Protein AF-A0AAV8YUN9-F1 (afdb_monomer_lite)

Foldseek 3Di:
DVVVLVVLVVVLLCCCVVPPVPDPDPPVQQVVLLVVLLVVLVLLLLVLLQDAQADLVNLLVSLVVLVSSVVSSCSRHVPNVVNPLSSLQSVVSSVLSNDDLVVNVVPDDPPDSHAPLSSLSNVVNVDDPVDDFLCVLQVHDPVRVSVVCVVDVDSVVSVCSRVSVDHDD

InterPro domains:
  IPR019465 Conserved oligomeric Golgi complex subunit 5 [PTHR13228] (7-164)

Structure (mmCIF, N/CA/C/O backbone):
data_AF-A0AAV8YUN9-F1
#
_entry.id   AF-A0AAV8YUN9-F1
#
loop_
_atom_site.group_PDB
_atom_site.id
_atom_site.type_symbol
_atom_site.label_atom_id
_atom_site.label_alt_id
_atom_site.label_comp_id
_atom_site.label_asym_id
_atom_site.label_entity_id
_atom_site.label_seq_id
_atom_site.pdbx_PDB_ins_code
_atom_site.Cartn_x
_atom_site.Cartn_y
_atom_site.Cartn_z
_atom_site.occupancy
_atom_site.B_iso_or_equiv
_atom_site.auth_seq_id
_atom_site.auth_comp_id
_atom_site.auth_asym_id
_atom_site.auth_atom_id
_atom_site.pdbx_PDB_model_num
ATOM 1 N N . MET A 1 1 ? 18.124 9.784 14.021 1.00 49.28 1 MET A N 1
ATOM 2 C CA . MET A 1 1 ? 17.059 8.786 13.769 1.00 49.28 1 MET A CA 1
ATOM 3 C C . MET A 1 1 ? 16.175 8.613 15.006 1.00 49.28 1 MET A C 1
ATOM 5 O O . MET A 1 1 ? 14.977 8.783 14.862 1.00 49.28 1 MET A O 1
ATOM 9 N N . LEU A 1 2 ? 16.739 8.422 16.209 1.00 47.03 2 LEU A N 1
ATOM 10 C CA . LEU A 1 2 ? 15.990 8.396 17.486 1.00 47.03 2 LEU A CA 1
ATOM 11 C C . LEU A 1 2 ? 15.145 9.663 17.754 1.00 47.03 2 LEU A C 1
ATOM 13 O O . LEU A 1 2 ? 13.965 9.561 18.053 1.00 47.03 2 LEU A O 1
ATOM 17 N N . THR A 1 3 ? 15.698 10.853 17.516 1.00 50.59 3 THR A N 1
ATOM 18 C CA . THR A 1 3 ? 15.009 12.141 17.745 1.00 50.59 3 THR A CA 1
ATOM 19 C C . THR A 1 3 ? 13.834 12.430 16.801 1.00 50.59 3 THR A C 1
ATOM 21 O O . THR A 1 3 ? 12.929 13.182 17.148 1.00 50.59 3 THR A O 1
ATOM 24 N N . LEU A 1 4 ? 13.823 11.838 15.603 1.00 47.78 4 LEU A N 1
ATOM 25 C CA . LEU A 1 4 ? 12.713 11.966 14.646 1.00 47.78 4 LEU A CA 1
ATOM 26 C C . LEU A 1 4 ? 11.552 11.033 15.013 1.00 47.78 4 LEU A C 1
ATOM 28 O O . LEU A 1 4 ? 10.392 11.402 14.852 1.00 47.78 4 LEU A O 1
ATOM 32 N N . TYR A 1 5 ? 11.877 9.850 15.537 1.00 49.50 5 TYR A N 1
ATOM 33 C CA . TYR A 1 5 ? 10.902 8.860 15.979 1.00 49.50 5 TYR A CA 1
ATOM 34 C C . TYR A 1 5 ? 10.123 9.351 17.209 1.00 49.50 5 TYR A C 1
ATOM 36 O O . TYR A 1 5 ? 8.894 9.373 17.185 1.00 49.50 5 TYR A O 1
ATOM 44 N N . GLU A 1 6 ? 10.828 9.873 18.220 1.00 55.00 6 GLU A N 1
ATOM 45 C CA . GLU A 1 6 ? 10.211 10.497 19.404 1.00 55.00 6 GLU A CA 1
ATOM 46 C C . GLU A 1 6 ? 9.308 11.684 19.028 1.00 55.00 6 GLU A C 1
ATOM 48 O O . GLU A 1 6 ? 8.213 11.853 19.569 1.00 55.00 6 GLU A O 1
ATOM 53 N N . GLY A 1 7 ? 9.732 12.490 18.048 1.00 62.69 7 GLY A N 1
ATOM 54 C CA . GLY A 1 7 ? 8.952 13.623 17.552 1.00 62.69 7 GLY A CA 1
ATOM 55 C C . GLY A 1 7 ? 7.612 13.198 16.950 1.00 62.69 7 GLY A C 1
ATOM 56 O O . GLY A 1 7 ? 6.574 13.763 17.296 1.00 62.69 7 GLY A O 1
ATOM 57 N N . ILE A 1 8 ? 7.606 12.173 16.096 1.00 61.50 8 ILE A N 1
ATOM 58 C CA . ILE A 1 8 ? 6.382 11.662 15.460 1.00 61.50 8 ILE A CA 1
ATOM 59 C C . ILE A 1 8 ? 5.457 11.002 16.488 1.00 61.50 8 ILE A C 1
ATOM 61 O O . ILE A 1 8 ? 4.243 11.222 16.443 1.00 61.50 8 ILE A O 1
ATOM 65 N N . GLU A 1 9 ? 6.008 10.232 17.425 1.00 61.28 9 GLU A N 1
ATOM 66 C CA . GLU A 1 9 ? 5.236 9.584 18.487 1.00 61.28 9 GLU A CA 1
ATOM 67 C C . GLU A 1 9 ? 4.555 10.622 19.395 1.00 61.28 9 GLU A C 1
ATOM 69 O O . G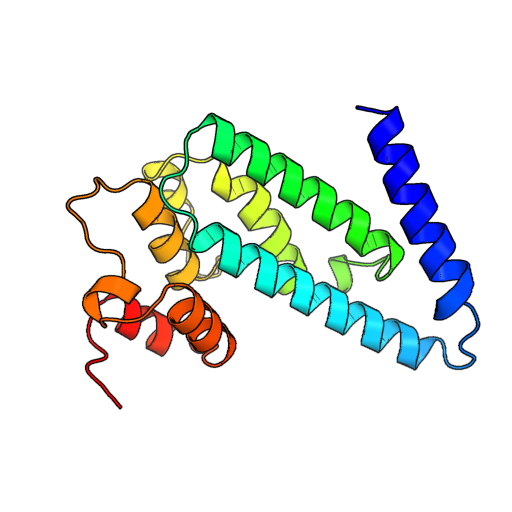LU A 1 9 ? 3.361 10.513 19.683 1.00 61.28 9 GLU A O 1
ATOM 74 N N . SER A 1 10 ? 5.266 11.699 19.751 1.00 70.31 10 SER A N 1
ATOM 75 C CA . SER A 1 10 ? 4.724 12.786 20.577 1.00 70.31 10 SER A CA 1
ATOM 76 C C . SER A 1 10 ? 3.546 13.518 19.920 1.00 70.31 10 SER A C 1
ATOM 78 O O . SER A 1 10 ? 2.567 13.857 20.591 1.00 70.31 10 SER A O 1
ATOM 80 N N . VAL A 1 11 ? 3.593 13.728 18.599 1.00 73.06 11 VAL A N 1
ATOM 81 C CA . VAL A 1 11 ? 2.525 14.408 17.851 1.00 73.06 11 VAL A CA 1
ATOM 82 C C . VAL A 1 11 ? 1.289 13.521 17.744 1.00 73.06 11 VAL A C 1
ATOM 84 O O . VAL A 1 11 ? 0.181 14.005 17.984 1.00 73.06 11 VAL A O 1
ATOM 87 N N . HIS A 1 12 ? 1.468 12.235 17.438 1.00 68.81 12 HIS A N 1
ATOM 88 C CA . HIS A 1 12 ? 0.363 11.282 17.344 1.00 68.81 12 HIS A CA 1
ATOM 89 C C . HIS A 1 12 ? -0.325 11.072 18.694 1.00 68.81 12 HIS A C 1
ATOM 91 O O . HIS A 1 12 ? -1.551 11.137 18.775 1.00 68.81 12 HIS A O 1
ATOM 97 N N . ASN A 1 13 ? 0.452 10.894 19.764 1.00 75.31 13 ASN A N 1
ATOM 98 C CA . ASN A 1 13 ? -0.095 10.708 21.104 1.00 75.31 13 ASN A CA 1
ATOM 99 C C . ASN A 1 13 ? -0.845 11.970 21.561 1.00 75.31 13 ASN A C 1
ATOM 101 O O . ASN A 1 13 ? -1.979 11.896 22.028 1.00 75.31 13 ASN A O 1
ATOM 105 N N . ARG A 1 14 ? -0.287 13.161 21.303 1.00 78.56 14 ARG A N 1
ATOM 106 C CA . ARG A 1 14 ? -0.981 14.425 21.578 1.00 78.56 14 ARG A CA 1
ATOM 107 C C . ARG A 1 14 ? -2.281 14.559 20.785 1.00 78.56 14 ARG A C 1
ATOM 109 O O . ARG A 1 14 ? -3.280 14.984 21.358 1.00 78.56 14 ARG A O 1
ATOM 116 N N . ALA A 1 15 ? -2.294 14.207 19.500 1.00 74.88 15 ALA A N 1
ATOM 117 C CA . ALA A 1 15 ? -3.509 14.249 18.687 1.00 74.88 15 ALA A CA 1
ATOM 118 C C . ALA A 1 15 ? -4.583 13.295 19.235 1.00 74.88 15 ALA A C 1
ATOM 120 O O . ALA A 1 15 ? -5.734 13.701 19.395 1.00 74.88 15 ALA A O 1
ATOM 121 N N . TYR A 1 16 ? -4.195 12.074 19.612 1.00 74.12 16 TYR A N 1
ATOM 122 C CA . TYR A 1 16 ? -5.099 11.111 20.236 1.00 74.12 16 TYR A CA 1
ATOM 123 C C . TYR A 1 16 ? -5.688 11.655 21.543 1.00 74.12 16 TYR A C 1
ATOM 125 O O . TYR A 1 16 ? -6.906 11.684 21.701 1.00 74.12 16 TYR A O 1
ATOM 133 N N . GLN A 1 17 ? -4.852 12.161 22.453 1.00 79.06 17 GLN A N 1
ATOM 134 C CA . GLN A 1 17 ? -5.315 12.688 23.742 1.00 79.06 17 GLN A CA 1
ATOM 135 C C . GLN A 1 17 ? -6.185 13.942 23.600 1.00 79.06 17 GLN A C 1
ATOM 137 O O . GLN A 1 17 ? -7.142 14.125 24.345 1.00 79.06 17 GLN A O 1
ATOM 142 N N . THR A 1 18 ? -5.878 14.801 22.629 1.00 77.81 18 THR A N 1
ATOM 143 C CA . THR A 1 18 ? -6.593 16.072 22.443 1.00 77.81 18 THR A CA 1
ATOM 144 C C . THR A 1 18 ? -7.960 15.861 21.796 1.00 77.81 18 THR A C 1
ATOM 146 O O . THR A 1 18 ? -8.941 16.472 22.217 1.00 77.81 18 THR A O 1
ATOM 149 N N . TYR A 1 19 ? -8.035 15.005 20.774 1.00 77.44 19 TYR A N 1
ATOM 150 C CA . TYR A 1 19 ? -9.222 14.911 19.922 1.00 77.44 19 TYR A CA 1
ATOM 151 C C . TYR A 1 19 ? -10.017 13.624 20.121 1.00 77.44 19 TYR A C 1
ATOM 153 O O . TYR A 1 19 ? -11.238 13.657 20.027 1.00 77.44 19 TYR A O 1
ATOM 161 N N . LEU A 1 20 ? -9.358 12.498 20.406 1.00 74.69 20 LEU A N 1
ATOM 162 C CA . LEU A 1 20 ? -10.000 11.179 20.413 1.00 74.69 20 LEU A CA 1
ATOM 163 C C . LEU A 1 20 ? -10.312 10.688 21.834 1.00 74.69 20 LEU A C 1
ATOM 165 O O . LEU A 1 20 ? -11.385 10.143 22.090 1.00 74.69 20 LEU A O 1
ATOM 169 N N . ALA A 1 21 ? -9.433 10.944 22.803 1.00 75.31 21 ALA A N 1
ATOM 170 C CA . ALA A 1 21 ? -9.612 10.490 24.182 1.00 75.31 21 ALA A CA 1
ATOM 171 C C . ALA A 1 21 ? -10.826 11.116 24.897 1.00 75.31 21 ALA A C 1
ATOM 173 O O . ALA A 1 21 ? -11.280 10.563 25.897 1.00 75.31 21 ALA A O 1
ATOM 174 N N . ASN A 1 22 ? -11.398 12.198 24.368 1.00 78.81 22 ASN A N 1
ATOM 175 C CA . ASN A 1 22 ? -12.565 12.868 24.949 1.00 78.81 22 ASN A CA 1
ATOM 176 C C . ASN A 1 22 ? -13.913 12.291 24.485 1.00 78.81 22 ASN A C 1
ATOM 178 O O . ASN A 1 22 ? -14.944 12.650 25.042 1.00 78.81 22 ASN A O 1
ATOM 182 N N . PHE A 1 23 ? -13.934 11.384 23.501 1.00 76.12 23 PHE A N 1
ATOM 183 C CA . PHE A 1 23 ? -15.181 10.736 23.088 1.00 76.12 23 PHE A CA 1
ATOM 184 C C . PHE A 1 23 ? -15.707 9.813 24.191 1.00 76.12 23 PHE A C 1
ATOM 186 O O . PHE A 1 23 ? -14.976 8.945 24.675 1.00 76.12 23 PHE A O 1
ATOM 193 N N . GLU A 1 24 ? -16.977 9.978 24.559 1.00 74.81 24 GLU A N 1
ATOM 194 C CA . GLU A 1 24 ? -17.636 9.185 25.606 1.00 74.81 24 GLU A CA 1
ATOM 195 C C . GLU A 1 24 ? -17.792 7.714 25.194 1.00 74.81 24 GLU A C 1
ATOM 197 O O . GLU A 1 24 ? -17.553 6.809 25.992 1.00 74.81 24 GLU A O 1
ATOM 202 N N . ASN A 1 25 ? -18.114 7.459 23.921 1.00 83.88 25 ASN A N 1
ATOM 203 C CA . ASN A 1 25 ? -18.283 6.105 23.402 1.00 83.88 25 ASN A CA 1
ATOM 204 C C . ASN A 1 25 ? -16.955 5.532 22.877 1.00 83.88 25 ASN A C 1
ATOM 206 O O . ASN A 1 25 ? -16.589 5.704 21.710 1.00 83.88 25 ASN A O 1
ATOM 210 N N . LYS A 1 26 ? -16.230 4.839 23.761 1.00 81.44 26 LYS A N 1
ATOM 211 C CA . LYS A 1 26 ? -14.937 4.207 23.447 1.00 81.44 26 LYS A CA 1
ATOM 212 C C . LYS A 1 26 ? -15.039 3.060 22.445 1.00 81.44 26 LYS A C 1
ATOM 214 O O . LYS A 1 26 ? -14.092 2.844 21.695 1.00 81.44 26 LYS A O 1
ATOM 219 N N . GLU A 1 27 ? -16.166 2.356 22.408 1.00 83.44 27 GLU A N 1
ATOM 220 C CA . GLU A 1 27 ? -16.378 1.237 21.485 1.00 83.44 27 GLU A CA 1
ATOM 221 C C . GLU A 1 27 ? -16.498 1.730 20.043 1.00 83.44 27 GLU A C 1
ATOM 223 O O . GLU A 1 27 ? -15.768 1.263 19.169 1.00 83.44 27 GLU A O 1
ATOM 228 N N . VAL A 1 28 ? -17.344 2.739 19.808 1.00 85.00 28 VAL A N 1
ATOM 229 C CA . VAL A 1 28 ? -17.502 3.362 18.484 1.00 85.00 28 VAL A CA 1
ATOM 230 C C . VAL A 1 28 ? -16.185 3.978 18.024 1.00 85.00 28 VAL A C 1
ATOM 232 O O . VAL A 1 28 ? -15.783 3.781 16.879 1.00 85.00 28 VAL A O 1
ATOM 235 N N . LEU A 1 29 ? -15.476 4.673 18.918 1.00 86.00 29 LEU A N 1
ATOM 236 C CA . LEU A 1 29 ? -14.163 5.232 18.603 1.00 86.00 29 LEU A CA 1
ATOM 237 C C . LEU A 1 29 ? -13.164 4.143 18.183 1.00 86.00 29 LEU A C 1
ATOM 239 O O . LEU A 1 29 ? -12.484 4.298 17.173 1.00 86.00 29 LEU A O 1
ATOM 243 N N . SER A 1 30 ? -13.088 3.040 18.931 1.00 87.06 30 SER A N 1
ATOM 244 C CA . SER A 1 30 ? -12.190 1.919 18.625 1.00 87.06 30 SER A CA 1
ATOM 245 C C . SER A 1 30 ? -12.510 1.275 17.271 1.00 87.06 30 SER A C 1
ATOM 247 O O . SER A 1 30 ? -11.603 1.003 16.477 1.00 87.06 30 SER A O 1
ATOM 249 N N . ALA A 1 31 ? -13.799 1.093 16.965 1.00 89.31 31 ALA A N 1
ATOM 250 C CA . ALA A 1 31 ? -14.249 0.576 15.676 1.00 89.31 31 ALA A CA 1
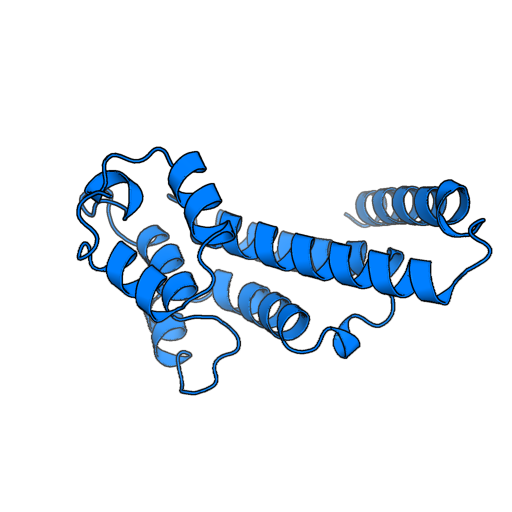ATOM 251 C C . ALA A 1 31 ? -13.824 1.499 14.522 1.00 89.31 31 ALA A C 1
ATOM 253 O O . ALA A 1 31 ? -13.206 1.042 13.562 1.00 89.31 31 ALA A O 1
ATOM 254 N N . GLN A 1 32 ? -14.055 2.808 14.652 1.00 91.50 32 GLN A N 1
ATOM 255 C CA . GLN A 1 32 ? -13.668 3.790 13.636 1.00 91.50 32 GLN A CA 1
ATOM 256 C C . GLN A 1 32 ? -12.145 3.883 13.460 1.00 91.50 32 GLN A C 1
ATOM 258 O O . GLN A 1 32 ? -11.648 3.904 12.336 1.00 91.50 32 GLN A O 1
ATOM 263 N N . CYS A 1 33 ? -11.373 3.866 14.548 1.00 92.19 33 CYS A N 1
ATOM 264 C CA . CYS A 1 33 ? -9.912 3.821 14.469 1.00 92.19 33 CYS A CA 1
ATOM 265 C C . CYS A 1 33 ? -9.402 2.553 13.769 1.00 92.19 33 CYS A C 1
ATOM 267 O O . CYS A 1 33 ? -8.421 2.613 13.025 1.00 92.19 33 CYS A O 1
ATOM 269 N N . SER A 1 34 ? -10.068 1.416 13.982 1.00 95.50 34 SER A N 1
ATOM 270 C CA . SER A 1 34 ? -9.743 0.158 13.307 1.00 95.50 34 SER A CA 1
ATOM 271 C C . SER A 1 34 ? -10.024 0.245 11.804 1.00 95.50 34 SER A C 1
ATOM 273 O O . SER A 1 34 ? -9.166 -0.129 11.006 1.00 95.50 34 SER A O 1
ATOM 275 N N . GLU A 1 35 ? -11.162 0.815 11.399 1.00 95.75 35 GLU A N 1
ATOM 276 C CA . GLU A 1 35 ? -11.488 1.068 9.986 1.00 95.75 35 GLU A CA 1
ATOM 277 C C . GLU A 1 35 ? -10.474 2.009 9.320 1.00 95.75 35 GLU A C 1
ATOM 279 O O . GLU A 1 35 ? -9.985 1.724 8.223 1.00 95.75 35 GLU A O 1
ATOM 284 N N . ILE A 1 36 ? -10.082 3.089 10.005 1.00 95.81 36 ILE A N 1
ATOM 285 C CA . ILE A 1 36 ? -9.036 4.007 9.532 1.00 95.81 36 ILE A CA 1
ATOM 286 C C . ILE A 1 36 ? -7.714 3.256 9.337 1.00 95.81 36 ILE A C 1
ATOM 288 O O . ILE A 1 36 ? -7.079 3.396 8.290 1.00 95.81 36 ILE A O 1
ATOM 292 N N . ALA A 1 37 ? -7.307 2.428 10.304 1.00 97.38 37 ALA A N 1
ATOM 293 C CA . ALA A 1 37 ? -6.072 1.657 10.208 1.00 97.38 37 ALA A CA 1
ATOM 294 C C . ALA A 1 37 ? -6.088 0.690 9.013 1.00 97.38 37 ALA A C 1
ATOM 296 O O . ALA A 1 37 ? -5.107 0.624 8.268 1.00 97.38 37 ALA A O 1
ATOM 297 N N . VAL A 1 38 ? -7.207 -0.002 8.778 1.00 97.81 38 VAL A N 1
ATOM 298 C CA . VAL A 1 38 ? -7.389 -0.868 7.602 1.00 97.81 38 VAL A CA 1
ATOM 299 C C . VAL A 1 38 ? -7.230 -0.071 6.308 1.00 97.81 38 VAL A C 1
ATOM 301 O O . VAL A 1 38 ? -6.435 -0.457 5.448 1.00 97.81 38 VAL A O 1
ATOM 304 N N . ARG A 1 39 ? -7.899 1.080 6.185 1.00 97.31 39 ARG A N 1
ATOM 305 C CA . ARG A 1 39 ? -7.815 1.927 4.984 1.00 97.31 39 ARG A CA 1
ATOM 306 C C . ARG A 1 39 ? -6.415 2.482 4.742 1.00 97.31 39 ARG A C 1
ATOM 308 O O . ARG A 1 39 ? -5.976 2.520 3.593 1.00 97.31 39 ARG A O 1
ATOM 315 N N . CYS A 1 40 ? -5.687 2.863 5.791 1.00 97.88 40 CYS A N 1
ATOM 316 C CA . CYS A 1 40 ? -4.287 3.273 5.675 1.00 97.88 40 CYS A CA 1
ATOM 317 C C . CYS A 1 40 ? -3.409 2.149 5.114 1.00 97.88 40 CYS A C 1
ATOM 319 O O . CYS A 1 40 ? -2.596 2.403 4.223 1.00 97.88 40 CYS A O 1
ATOM 321 N N . ILE A 1 41 ? -3.588 0.914 5.596 1.00 98.12 41 ILE A N 1
ATOM 322 C CA . ILE A 1 41 ? -2.847 -0.251 5.099 1.00 98.12 41 ILE A CA 1
ATOM 323 C C . ILE A 1 41 ? -3.159 -0.486 3.617 1.00 98.12 41 ILE A C 1
ATOM 325 O O . ILE A 1 41 ? -2.239 -0.578 2.806 1.00 98.12 41 ILE A O 1
ATOM 329 N N . GLU A 1 42 ? -4.437 -0.549 3.246 1.00 96.88 42 GLU A N 1
ATOM 330 C CA . GLU A 1 42 ? -4.864 -0.802 1.863 1.00 96.88 42 GLU A CA 1
ATOM 331 C C . GLU A 1 42 ? -4.347 0.263 0.890 1.00 96.88 42 GLU A C 1
ATOM 333 O O . GLU A 1 42 ? -3.835 -0.059 -0.186 1.00 96.88 42 GLU A O 1
ATOM 338 N N . LEU A 1 43 ? -4.445 1.536 1.278 1.00 97.19 43 LEU A N 1
ATOM 339 C CA . LEU A 1 43 ? -3.962 2.664 0.490 1.00 97.19 43 LEU A CA 1
ATOM 340 C C . LEU A 1 43 ? -2.439 2.601 0.314 1.00 97.19 43 LEU A C 1
ATOM 342 O O . LEU A 1 43 ? -1.946 2.715 -0.808 1.00 97.19 43 LEU A O 1
ATOM 346 N N . PHE A 1 44 ? -1.691 2.368 1.394 1.00 98.19 44 PHE A N 1
ATOM 347 C CA . PHE A 1 44 ? -0.231 2.303 1.344 1.00 98.19 44 PHE A CA 1
ATOM 348 C C . PHE A 1 44 ? 0.265 1.131 0.486 1.00 98.19 44 PHE A C 1
ATOM 350 O O . PHE A 1 44 ? 1.124 1.304 -0.383 1.00 98.19 44 PHE A O 1
ATOM 357 N N . VAL A 1 45 ? -0.332 -0.051 0.646 1.00 97.88 45 VAL A N 1
ATOM 358 C CA . VAL A 1 45 ? -0.005 -1.238 -0.160 1.00 97.88 45 VAL A CA 1
ATOM 359 C C . VAL A 1 45 ? -0.284 -0.999 -1.642 1.00 97.88 45 VAL A C 1
ATOM 361 O O . VAL A 1 45 ? 0.572 -1.280 -2.480 1.00 97.88 45 VAL A O 1
ATOM 364 N N . ARG A 1 46 ? -1.434 -0.411 -1.980 1.00 97.00 46 ARG A N 1
ATOM 365 C CA . ARG A 1 46 ? -1.777 -0.061 -3.365 1.00 97.00 46 ARG A CA 1
ATOM 366 C C . ARG A 1 46 ? -0.825 0.973 -3.962 1.00 97.00 46 ARG A C 1
ATOM 368 O O . ARG A 1 46 ? -0.424 0.838 -5.111 1.00 97.00 46 ARG A O 1
ATOM 375 N N . HIS A 1 47 ? -0.448 2.007 -3.215 1.00 96.19 47 HIS A N 1
ATOM 376 C CA . HIS A 1 47 ? 0.497 2.994 -3.735 1.00 96.19 47 HIS A CA 1
ATOM 377 C C . HIS A 1 47 ? 1.874 2.386 -3.970 1.00 96.19 47 HIS A C 1
ATOM 379 O O . HIS A 1 47 ? 2.462 2.616 -5.023 1.00 96.19 47 HIS A O 1
ATOM 385 N N . THR A 1 48 ? 2.368 1.584 -3.028 1.00 96.56 48 THR A N 1
ATOM 386 C CA . THR A 1 48 ? 3.681 0.943 -3.164 1.00 96.56 48 THR A CA 1
ATOM 387 C C . THR A 1 48 ? 3.735 -0.068 -4.307 1.00 96.56 48 THR A C 1
ATOM 389 O O . THR A 1 48 ? 4.753 -0.118 -4.994 1.00 96.56 48 THR A O 1
ATOM 392 N N . SER A 1 49 ? 2.655 -0.812 -4.583 1.00 95.69 49 SER A N 1
ATOM 393 C CA . SER A 1 49 ? 2.606 -1.751 -5.716 1.00 95.69 49 SER A CA 1
ATOM 394 C C . SER A 1 49 ? 2.591 -1.065 -7.085 1.00 95.69 49 SER A C 1
ATOM 396 O O . SER A 1 49 ? 2.927 -1.692 -8.083 1.00 95.69 49 SER A O 1
ATOM 398 N N . LEU A 1 50 ? 2.243 0.222 -7.143 1.00 95.31 50 LEU A N 1
ATOM 399 C CA . LEU A 1 50 ? 2.209 1.019 -8.371 1.00 95.31 50 LEU A CA 1
ATOM 400 C C . LEU A 1 50 ? 3.486 1.843 -8.609 1.00 95.31 50 LEU A C 1
ATOM 402 O O . LEU A 1 50 ? 3.597 2.511 -9.641 1.00 95.31 50 LEU A O 1
ATOM 406 N N . LEU A 1 51 ? 4.445 1.831 -7.677 1.00 93.56 51 LEU A N 1
ATOM 407 C CA . LEU A 1 51 ? 5.682 2.602 -7.802 1.00 93.56 51 LEU A CA 1
ATOM 408 C C . LEU A 1 51 ? 6.599 2.015 -8.878 1.00 93.56 51 LEU A C 1
ATOM 410 O O . LEU A 1 51 ? 7.092 0.896 -8.758 1.00 93.56 51 LEU A O 1
ATOM 414 N N . ARG A 1 52 ? 6.899 2.816 -9.903 1.00 90.31 52 ARG A N 1
ATOM 415 C CA . ARG A 1 52 ? 7.854 2.475 -10.960 1.00 90.31 52 ARG A CA 1
ATOM 416 C C . ARG A 1 52 ? 8.469 3.747 -11.570 1.00 90.31 52 ARG A C 1
ATOM 418 O O . ARG A 1 52 ? 7.712 4.666 -11.873 1.00 90.31 52 ARG A O 1
ATOM 425 N N . PRO A 1 53 ? 9.794 3.798 -11.815 1.00 89.44 53 PRO A N 1
ATOM 426 C CA . PRO A 1 53 ? 10.805 2.812 -11.422 1.00 89.44 53 PRO A CA 1
ATOM 427 C C . PRO A 1 53 ? 11.144 2.900 -9.926 1.00 89.44 53 PRO A C 1
ATOM 429 O O . PRO A 1 53 ? 10.996 3.952 -9.306 1.00 89.44 53 PRO A O 1
ATOM 432 N N . ILE A 1 54 ? 11.660 1.809 -9.351 1.00 91.06 54 ILE A N 1
ATOM 433 C CA . ILE A 1 54 ? 12.172 1.801 -7.974 1.00 91.06 54 ILE A CA 1
ATOM 434 C C . ILE A 1 54 ? 13.557 1.157 -7.887 1.00 91.06 54 ILE A C 1
ATOM 436 O O . ILE A 1 54 ? 13.775 0.016 -8.295 1.00 91.06 54 ILE A O 1
ATOM 440 N N . SER A 1 55 ? 14.518 1.894 -7.328 1.00 93.38 55 SER A N 1
ATOM 441 C CA . SER A 1 55 ? 15.864 1.372 -7.083 1.00 93.38 55 SER A CA 1
ATOM 442 C C . SER A 1 55 ? 15.884 0.420 -5.884 1.00 93.38 55 SER A C 1
ATOM 444 O O . SER A 1 55 ? 15.001 0.463 -5.027 1.00 93.38 55 SER A O 1
ATOM 446 N N . GLN A 1 56 ? 16.933 -0.396 -5.757 1.00 93.62 56 GLN A N 1
ATOM 447 C CA . GLN A 1 56 ? 17.126 -1.244 -4.574 1.00 93.62 56 GLN A CA 1
ATOM 448 C C . GLN A 1 56 ? 17.137 -0.424 -3.271 1.00 93.62 56 GLN A C 1
ATOM 450 O O . GLN A 1 56 ? 16.464 -0.784 -2.310 1.00 93.62 56 GLN A O 1
ATOM 455 N N . GLY A 1 57 ? 17.826 0.723 -3.257 1.00 95.88 57 GLY A N 1
ATOM 456 C CA . GLY A 1 57 ? 17.796 1.643 -2.116 1.00 95.88 57 GLY A CA 1
ATOM 457 C C . GLY A 1 57 ? 16.408 2.246 -1.863 1.00 95.88 57 GLY A C 1
ATOM 458 O O . GLY A 1 57 ? 16.035 2.481 -0.718 1.00 95.88 57 GLY A O 1
ATOM 459 N N . GLY A 1 58 ? 15.607 2.466 -2.912 1.00 95.62 58 GLY A N 1
ATOM 460 C CA . GLY A 1 58 ? 14.192 2.831 -2.786 1.00 95.62 58 GLY A CA 1
ATOM 461 C C . GLY A 1 58 ? 13.370 1.747 -2.086 1.00 95.62 58 GLY A C 1
ATOM 462 O O . GLY A 1 58 ? 12.617 2.060 -1.173 1.00 95.62 58 GLY A O 1
ATOM 463 N N . ARG A 1 59 ? 13.576 0.476 -2.443 1.00 95.94 59 ARG A N 1
ATOM 464 C CA . ARG A 1 59 ? 12.891 -0.671 -1.826 1.00 95.94 59 ARG A CA 1
ATOM 465 C C . ARG A 1 59 ? 13.244 -0.862 -0.348 1.00 95.94 59 ARG A C 1
ATOM 467 O O . ARG A 1 59 ? 12.355 -1.103 0.462 1.00 95.94 59 ARG A O 1
ATOM 474 N N . LEU A 1 60 ? 14.515 -0.685 0.022 1.00 97.06 60 LEU A N 1
ATOM 475 C CA . LEU A 1 60 ? 14.939 -0.703 1.431 1.00 97.06 60 LEU A CA 1
ATOM 476 C C . LEU A 1 60 ? 14.301 0.440 2.235 1.00 97.06 60 LEU A C 1
ATOM 478 O O . LEU A 1 60 ? 13.882 0.237 3.372 1.00 97.06 60 LEU A O 1
ATOM 482 N N . ARG A 1 61 ? 14.177 1.633 1.637 1.00 97.25 61 ARG A N 1
ATOM 483 C CA . ARG A 1 61 ? 13.449 2.749 2.262 1.00 97.25 61 ARG A CA 1
ATOM 484 C C . ARG A 1 61 ? 11.964 2.436 2.430 1.00 97.25 61 ARG A C 1
ATOM 486 O O . ARG A 1 61 ? 11.458 2.629 3.526 1.00 97.25 61 ARG A O 1
ATOM 493 N N . LEU A 1 62 ? 11.313 1.848 1.421 1.00 97.25 62 LEU A N 1
ATOM 494 C CA . LEU A 1 62 ? 9.920 1.411 1.549 1.00 97.25 62 LEU A CA 1
ATOM 495 C C . LEU A 1 62 ? 9.724 0.426 2.701 1.00 97.25 62 LEU A C 1
ATOM 497 O O . LEU A 1 62 ? 8.762 0.567 3.446 1.00 97.25 62 LEU A O 1
ATOM 501 N N . GLN A 1 63 ? 10.623 -0.542 2.891 1.00 98.00 63 GLN A N 1
ATOM 502 C CA . GLN A 1 63 ? 10.550 -1.434 4.052 1.00 98.00 63 GLN A CA 1
ATOM 503 C C . GLN A 1 63 ? 10.585 -0.655 5.375 1.00 98.00 63 GLN A C 1
ATOM 505 O O . GLN A 1 63 ? 9.802 -0.954 6.276 1.00 98.00 63 GLN A O 1
ATOM 510 N N . SER A 1 64 ? 11.444 0.362 5.492 1.00 97.62 64 SER A N 1
ATOM 511 C CA . SER A 1 64 ? 11.442 1.249 6.661 1.00 97.62 64 SER A CA 1
ATOM 512 C C . SER A 1 64 ? 10.116 2.000 6.806 1.00 97.62 64 SER A C 1
ATOM 514 O O . SER A 1 64 ? 9.617 2.128 7.921 1.00 97.62 64 SER A O 1
ATOM 516 N N . ASP A 1 65 ? 9.530 2.467 5.703 1.00 97.94 65 ASP A N 1
ATOM 517 C CA . ASP A 1 65 ? 8.248 3.177 5.709 1.00 97.94 65 ASP A CA 1
ATOM 518 C C . ASP A 1 65 ? 7.093 2.261 6.148 1.00 97.94 65 ASP A C 1
ATOM 520 O O . ASP A 1 65 ? 6.225 2.693 6.905 1.00 97.94 65 ASP A O 1
ATOM 524 N N . TYR A 1 66 ? 7.117 0.977 5.773 1.00 98.19 66 TYR A N 1
ATOM 525 C CA . TYR A 1 66 ? 6.181 -0.035 6.277 1.00 98.19 66 TYR A CA 1
ATOM 526 C C . TYR A 1 66 ? 6.266 -0.197 7.802 1.00 98.19 66 TYR A C 1
ATOM 528 O O . TYR A 1 66 ? 5.234 -0.247 8.476 1.00 98.19 66 TYR A O 1
ATOM 536 N N . LEU A 1 67 ? 7.482 -0.254 8.356 1.00 96.69 67 LEU A N 1
ATOM 537 C CA . LEU A 1 67 ? 7.691 -0.347 9.806 1.00 96.69 67 LEU A CA 1
ATOM 538 C C . LEU A 1 67 ? 7.242 0.930 10.526 1.00 96.69 67 LEU A C 1
ATOM 540 O O . LEU A 1 67 ? 6.647 0.861 11.602 1.00 96.69 67 LEU A O 1
ATOM 544 N N . HIS A 1 68 ? 7.495 2.097 9.933 1.00 95.81 68 HIS A N 1
ATOM 545 C CA . HIS A 1 68 ? 7.014 3.366 10.473 1.00 95.81 68 HIS A CA 1
ATOM 546 C C . HIS A 1 68 ? 5.487 3.439 10.468 1.00 95.81 68 HIS A C 1
ATOM 548 O O . HIS A 1 68 ? 4.910 3.787 11.496 1.00 95.81 68 HIS A O 1
ATOM 554 N N . LEU A 1 69 ? 4.833 3.046 9.370 1.00 97.06 69 LEU A N 1
ATOM 555 C CA . LEU A 1 69 ? 3.375 3.000 9.289 1.00 97.06 69 LEU A CA 1
ATOM 556 C C . LEU A 1 69 ? 2.791 2.074 10.362 1.00 97.06 69 LEU A C 1
ATOM 558 O O . LEU A 1 69 ? 1.876 2.478 11.073 1.00 97.06 69 LEU A O 1
ATOM 562 N N . GLU A 1 70 ? 3.345 0.869 10.532 1.00 97.06 70 GLU A N 1
ATOM 563 C CA . GLU A 1 70 ? 2.931 -0.061 11.591 1.00 97.06 70 GLU A CA 1
ATOM 564 C C . GLU A 1 70 ? 2.979 0.599 12.977 1.00 97.06 70 GLU A C 1
ATOM 566 O O . GLU A 1 70 ? 2.037 0.477 13.759 1.00 97.06 70 GLU A O 1
ATOM 571 N N . ASN A 1 71 ? 4.051 1.329 13.284 1.00 95.25 71 ASN A N 1
ATOM 572 C CA . ASN A 1 71 ? 4.196 1.996 14.575 1.00 95.25 71 ASN A CA 1
ATOM 573 C C . ASN A 1 71 ? 3.267 3.206 14.732 1.00 95.25 71 ASN A C 1
ATOM 575 O O . ASN A 1 71 ? 2.711 3.398 15.811 1.00 95.25 71 ASN A O 1
ATOM 579 N N . SER A 1 72 ? 3.032 3.983 13.673 1.00 93.88 72 SER A N 1
ATOM 580 C CA . SER A 1 72 ? 2.064 5.086 13.702 1.00 93.88 72 SER A CA 1
ATOM 581 C C . SER A 1 72 ? 0.631 4.588 13.911 1.00 93.88 72 SER A C 1
ATOM 583 O O . SER A 1 72 ? -0.123 5.188 14.675 1.00 93.88 72 SER A O 1
ATOM 585 N N . LEU A 1 73 ? 0.258 3.460 13.298 1.00 94.81 73 LEU A N 1
ATOM 586 C CA . LEU A 1 73 ? -1.083 2.890 13.444 1.00 94.81 73 LEU A CA 1
ATOM 587 C C . LEU A 1 73 ? -1.367 2.376 14.863 1.00 94.81 73 LEU A C 1
ATOM 589 O O . LEU A 1 73 ? -2.513 2.456 15.304 1.00 94.81 73 LEU A O 1
ATOM 593 N N . LYS A 1 74 ? -0.347 1.934 15.615 1.00 92.75 74 LYS A N 1
ATOM 594 C CA . LYS A 1 74 ? -0.503 1.499 17.021 1.00 92.75 74 LYS A CA 1
ATOM 595 C C . LYS A 1 74 ? -1.025 2.599 17.948 1.00 92.75 74 LYS A C 1
ATOM 597 O O . LYS A 1 74 ? -1.589 2.282 18.989 1.00 92.75 74 LYS A O 1
ATOM 602 N N . VAL A 1 75 ? -0.868 3.872 17.581 1.00 89.12 75 VAL A N 1
ATOM 603 C CA . VAL A 1 75 ? -1.377 5.001 18.379 1.00 89.12 75 VAL A CA 1
ATOM 604 C C . VAL A 1 75 ? -2.907 5.029 18.373 1.00 89.12 75 VAL A C 1
ATOM 606 O O . VAL A 1 75 ? -3.520 5.298 19.401 1.00 89.12 75 VAL A O 1
ATOM 609 N N . ILE A 1 76 ? -3.531 4.737 17.230 1.00 87.75 76 ILE A N 1
ATOM 610 C CA . ILE A 1 76 ? -4.994 4.780 17.078 1.00 87.75 76 ILE A CA 1
ATOM 611 C C . ILE A 1 76 ? -5.638 3.395 17.205 1.00 87.75 76 ILE A C 1
ATOM 613 O O . ILE A 1 76 ? -6.781 3.292 17.635 1.00 87.75 76 ILE A O 1
ATOM 617 N N . CYS A 1 77 ? -4.905 2.332 16.872 1.00 92.56 77 CYS A N 1
ATOM 618 C CA . CYS A 1 77 ? -5.344 0.943 16.955 1.00 92.56 77 CYS A CA 1
ATOM 619 C C . CYS A 1 77 ? -4.245 0.108 17.644 1.00 92.56 77 CYS A C 1
ATOM 621 O O . CYS A 1 77 ? -3.395 -0.478 16.969 1.00 92.56 77 CYS A O 1
ATOM 623 N N . PRO A 1 78 ? -4.216 0.060 18.992 1.00 90.00 78 PRO A N 1
ATOM 624 C CA . PRO A 1 78 ? -3.142 -0.607 19.739 1.00 90.00 78 PRO A CA 1
ATOM 625 C C . PRO A 1 78 ? -3.026 -2.109 19.450 1.00 90.00 78 PRO A C 1
ATOM 627 O O . PRO A 1 78 ? -1.928 -2.667 19.453 1.00 90.00 78 PRO A O 1
ATOM 630 N N . HIS A 1 79 ? -4.152 -2.761 19.154 1.00 93.44 79 HIS A N 1
ATOM 631 C CA . HIS A 1 79 ? -4.237 -4.195 18.891 1.00 93.44 79 HIS A CA 1
ATOM 632 C C . HIS A 1 79 ? -4.341 -4.492 17.388 1.00 93.44 79 HIS A C 1
ATOM 634 O O . HIS A 1 79 ? -5.282 -5.130 16.931 1.00 93.44 79 HIS A O 1
ATOM 640 N N . LEU A 1 80 ? -3.345 -4.070 16.597 1.00 95.50 80 LEU A N 1
ATOM 641 C CA . LEU A 1 80 ? -3.340 -4.281 15.135 1.00 95.50 80 LEU A CA 1
ATOM 642 C C . LEU A 1 80 ? -3.526 -5.746 14.707 1.00 95.50 80 LEU A C 1
ATOM 644 O O . LEU A 1 80 ? -4.023 -6.008 13.614 1.00 95.50 80 LEU A O 1
ATOM 648 N N . ALA A 1 81 ? -3.142 -6.705 15.553 1.00 96.06 81 ALA A N 1
ATOM 649 C CA . ALA A 1 81 ? -3.359 -8.126 15.295 1.00 96.06 81 ALA A CA 1
ATOM 650 C C . ALA A 1 81 ? -4.846 -8.479 15.102 1.00 96.06 81 ALA A C 1
ATOM 652 O O . ALA A 1 81 ? -5.158 -9.348 14.282 1.00 96.06 81 ALA A O 1
ATOM 653 N N . ASP A 1 82 ? -5.746 -7.758 15.774 1.00 95.69 82 ASP A N 1
ATOM 654 C CA . ASP A 1 82 ? -7.195 -7.971 15.719 1.00 95.69 82 ASP A CA 1
ATOM 655 C C . ASP A 1 82 ? -7.779 -7.575 14.355 1.00 95.69 82 ASP A C 1
ATOM 657 O O . ASP A 1 82 ? -8.823 -8.085 13.953 1.00 95.69 82 ASP A O 1
ATOM 661 N N . LEU A 1 83 ? -7.061 -6.755 13.574 1.00 96.50 83 LEU A N 1
ATOM 662 C CA . LEU A 1 83 ? -7.433 -6.434 12.192 1.00 96.50 83 LEU A CA 1
ATOM 663 C C . LEU A 1 83 ? -7.323 -7.654 11.265 1.00 96.50 83 LEU A C 1
ATOM 665 O O . LEU A 1 83 ? -7.853 -7.645 10.157 1.00 96.50 83 LEU A O 1
ATOM 669 N N . GLY A 1 84 ? -6.617 -8.715 11.665 1.00 96.38 84 GLY A N 1
ATOM 670 C CA . GLY A 1 84 ? -6.555 -9.965 10.916 1.00 96.38 84 GLY A CA 1
ATOM 671 C C . GLY A 1 84 ? -5.852 -9.837 9.559 1.00 96.38 84 GLY A C 1
ATOM 672 O O . GLY A 1 84 ? -4.627 -9.712 9.490 1.00 96.38 84 GLY A O 1
ATOM 673 N N . ARG A 1 85 ? -6.608 -9.970 8.458 1.00 95.88 85 ARG A N 1
ATOM 674 C CA . ARG A 1 85 ? -6.057 -10.022 7.086 1.00 95.88 85 ARG A CA 1
ATOM 675 C C . ARG A 1 85 ? -5.293 -8.739 6.704 1.00 95.88 85 ARG A C 1
ATOM 677 O O . ARG A 1 85 ? -4.135 -8.890 6.318 1.00 95.88 85 ARG A O 1
ATOM 684 N N . PRO A 1 86 ? -5.856 -7.522 6.854 1.00 96.75 86 PRO A N 1
ATOM 685 C CA . PRO A 1 86 ? -5.137 -6.263 6.649 1.00 96.75 86 PRO A CA 1
ATOM 686 C C . PRO A 1 86 ? -3.773 -6.195 7.342 1.00 96.75 86 PRO A C 1
ATOM 688 O O . PRO A 1 86 ? -2.766 -5.895 6.707 1.00 96.75 86 PRO A O 1
ATOM 691 N N . TYR A 1 87 ? -3.689 -6.550 8.625 1.00 97.56 87 TYR A N 1
ATOM 692 C CA . TYR A 1 87 ? -2.410 -6.496 9.330 1.00 97.56 87 TYR A CA 1
ATOM 693 C C . TYR A 1 87 ? -1.405 -7.527 8.799 1.00 97.56 87 TYR A C 1
ATOM 695 O O . TYR A 1 87 ? -0.236 -7.200 8.597 1.00 97.56 87 TYR A O 1
ATOM 703 N N . ARG A 1 88 ? -1.846 -8.750 8.471 1.00 97.00 88 ARG A N 1
ATOM 704 C CA . ARG A 1 88 ? -0.974 -9.733 7.801 1.00 97.00 88 ARG A CA 1
ATOM 705 C C . ARG A 1 88 ? -0.477 -9.235 6.445 1.00 97.00 88 ARG A C 1
ATOM 707 O O . ARG A 1 88 ? 0.691 -9.443 6.134 1.00 97.00 88 ARG A O 1
ATOM 714 N N . LEU A 1 89 ? -1.326 -8.557 5.672 1.00 97.25 89 LEU A N 1
ATOM 715 C CA . LEU A 1 89 ? -0.940 -7.931 4.408 1.00 97.25 89 LEU A CA 1
ATOM 716 C C . LEU A 1 89 ? 0.165 -6.883 4.622 1.00 97.25 89 LEU A C 1
ATOM 718 O O . LEU A 1 89 ? 1.171 -6.928 3.918 1.00 97.25 89 LEU A O 1
ATOM 722 N N . LEU A 1 90 ? 0.030 -6.004 5.624 1.00 98.00 90 LEU A N 1
ATOM 723 C CA . LEU A 1 90 ? 1.056 -5.013 5.977 1.00 98.00 90 LEU A CA 1
ATOM 724 C C . LEU A 1 90 ? 2.408 -5.680 6.273 1.00 98.00 90 LEU A C 1
ATOM 726 O O . LEU A 1 90 ? 3.429 -5.297 5.701 1.00 98.00 90 LEU A O 1
ATOM 730 N N . LYS A 1 91 ? 2.412 -6.705 7.138 1.00 97.38 91 LYS A N 1
ATOM 731 C CA . LYS A 1 91 ? 3.637 -7.430 7.515 1.00 97.38 91 LYS A CA 1
ATOM 732 C C . LYS A 1 91 ? 4.274 -8.120 6.314 1.00 97.38 91 LYS A C 1
ATOM 734 O O . LYS A 1 91 ? 5.482 -8.019 6.122 1.00 97.38 91 LYS A O 1
ATOM 739 N N . SER A 1 92 ? 3.471 -8.795 5.496 1.00 96.69 92 SER A N 1
ATOM 740 C CA . SER A 1 92 ? 3.975 -9.503 4.322 1.00 96.69 92 SER A CA 1
ATOM 741 C C . SER A 1 92 ? 4.531 -8.549 3.278 1.00 96.69 92 SER A C 1
ATOM 743 O O . SER A 1 92 ? 5.599 -8.821 2.741 1.00 96.69 92 SER A O 1
ATOM 745 N N . MET A 1 93 ? 3.888 -7.405 3.046 1.00 97.06 93 MET A N 1
ATOM 746 C CA . MET A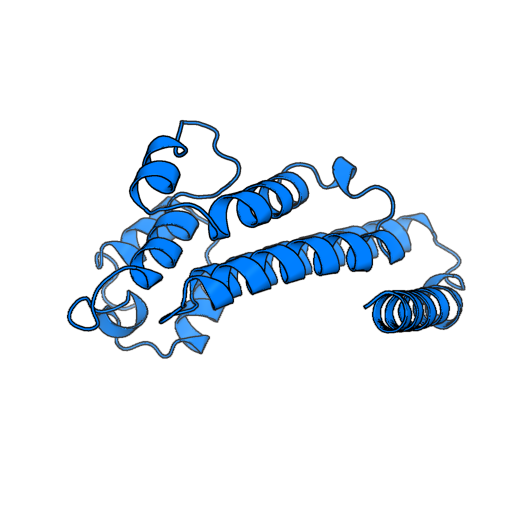 1 93 ? 4.413 -6.388 2.138 1.00 97.06 93 MET A CA 1
ATOM 747 C C . MET A 1 93 ? 5.742 -5.801 2.630 1.00 97.06 93 MET A C 1
ATOM 749 O O . MET A 1 93 ? 6.666 -5.679 1.830 1.00 97.06 93 MET A O 1
ATOM 753 N N . ALA A 1 94 ? 5.899 -5.537 3.932 1.00 96.75 94 ALA A N 1
ATOM 754 C CA . ALA A 1 94 ? 7.162 -5.056 4.508 1.00 96.75 94 ALA A CA 1
ATOM 755 C C . ALA A 1 94 ? 8.352 -5.999 4.229 1.00 96.75 94 ALA A C 1
ATOM 757 O O . ALA A 1 94 ? 9.477 -5.550 3.994 1.00 96.75 94 ALA A O 1
ATOM 758 N N . SER A 1 95 ? 8.110 -7.313 4.244 1.00 95.44 95 SER A N 1
ATOM 759 C CA . SER A 1 95 ? 9.112 -8.321 3.879 1.00 95.44 95 SER A CA 1
ATOM 760 C C . SER A 1 95 ? 9.291 -8.437 2.366 1.00 95.44 95 SER A C 1
ATOM 762 O O . SER A 1 95 ? 10.415 -8.543 1.888 1.00 95.44 95 SER A O 1
ATOM 764 N N . LEU A 1 96 ? 8.196 -8.404 1.610 1.00 95.25 96 LEU A N 1
ATOM 765 C CA . LEU A 1 96 ? 8.179 -8.702 0.181 1.00 95.25 96 LEU A CA 1
ATOM 766 C C . LEU A 1 96 ? 8.866 -7.608 -0.651 1.00 95.25 96 LEU A C 1
ATOM 768 O O . LEU A 1 96 ? 9.573 -7.932 -1.603 1.00 95.25 96 LEU A O 1
ATOM 772 N N . VAL A 1 97 ? 8.741 -6.329 -0.274 1.00 95.69 97 VAL A N 1
ATOM 773 C CA . VAL A 1 97 ? 9.280 -5.205 -1.068 1.00 95.69 97 VAL A CA 1
ATOM 774 C C . VAL A 1 97 ? 10.798 -5.227 -1.260 1.00 95.69 97 VAL A C 1
ATOM 776 O O . VAL A 1 97 ? 11.283 -4.596 -2.192 1.00 95.69 97 VAL A O 1
ATOM 779 N N . VAL A 1 98 ? 11.566 -5.930 -0.425 1.00 96.25 98 VAL A N 1
ATOM 780 C CA . VAL A 1 98 ? 13.037 -5.999 -0.549 1.00 96.25 98 VAL A CA 1
ATOM 781 C C . VAL A 1 98 ? 13.535 -7.227 -1.309 1.00 96.25 98 VAL A C 1
ATOM 783 O O . VAL A 1 98 ? 14.717 -7.278 -1.650 1.00 96.25 98 VAL A O 1
ATOM 786 N N . LEU A 1 99 ? 12.650 -8.181 -1.596 1.00 96.06 99 LEU A N 1
ATOM 787 C CA . LEU A 1 99 ? 12.988 -9.432 -2.265 1.00 96.06 99 LEU A CA 1
ATOM 788 C C . LEU A 1 99 ? 13.266 -9.234 -3.760 1.00 96.06 99 LEU A C 1
ATOM 790 O O . LEU A 1 99 ? 12.845 -8.255 -4.389 1.00 96.06 99 LEU A O 1
ATOM 794 N N . SER A 1 100 ? 13.988 -10.187 -4.341 1.00 95.44 100 SER A N 1
ATOM 795 C CA . SER A 1 100 ? 14.148 -10.304 -5.789 1.00 95.44 100 SER A CA 1
ATOM 796 C C . SER A 1 100 ? 12.871 -10.842 -6.455 1.00 95.44 100 SER A C 1
ATOM 798 O O . SER A 1 100 ? 12.083 -11.535 -5.807 1.00 95.44 100 SER A O 1
ATOM 800 N N . PRO A 1 101 ? 12.662 -10.602 -7.765 1.00 94.44 101 PRO A N 1
ATOM 801 C CA . PRO A 1 101 ? 11.506 -11.139 -8.489 1.00 94.44 101 PRO A CA 1
ATOM 802 C C . PRO A 1 101 ? 11.335 -12.656 -8.353 1.00 94.44 101 PRO A C 1
ATOM 804 O O . PRO A 1 101 ? 10.217 -13.132 -8.182 1.00 94.44 101 PRO A O 1
ATOM 807 N N . ALA A 1 102 ? 12.437 -13.413 -8.383 1.00 94.69 102 ALA A N 1
ATOM 808 C CA . ALA A 1 102 ? 12.406 -14.867 -8.250 1.00 94.69 102 ALA A CA 1
ATOM 809 C C . ALA A 1 102 ? 11.916 -15.306 -6.861 1.00 94.69 102 ALA A C 1
ATOM 811 O O . ALA A 1 102 ? 11.070 -16.192 -6.759 1.00 94.69 102 ALA A O 1
ATOM 812 N N . GLU A 1 103 ? 12.394 -14.654 -5.798 1.00 95.31 103 GLU A N 1
ATOM 813 C CA . GLU A 1 103 ? 11.954 -14.920 -4.423 1.00 95.31 103 GLU A CA 1
ATOM 814 C C . GLU A 1 103 ? 10.488 -14.524 -4.208 1.00 95.31 103 GLU A C 1
ATOM 816 O O . GLU A 1 103 ? 9.744 -15.254 -3.556 1.00 95.31 103 GLU A O 1
ATOM 821 N N . ILE A 1 104 ? 10.053 -13.400 -4.791 1.00 94.38 104 ILE A N 1
ATOM 822 C CA . ILE A 1 104 ? 8.658 -12.943 -4.731 1.00 94.38 104 ILE A CA 1
ATOM 823 C C . ILE A 1 104 ? 7.727 -13.997 -5.335 1.00 94.38 104 ILE A C 1
ATOM 825 O O . ILE A 1 104 ? 6.738 -14.371 -4.705 1.00 94.38 104 ILE A O 1
ATOM 829 N N . VAL A 1 105 ? 8.051 -14.487 -6.535 1.00 92.50 105 VAL A N 1
ATOM 830 C CA . VAL A 1 105 ? 7.255 -15.509 -7.231 1.00 92.50 105 VAL A CA 1
ATOM 831 C C . VAL A 1 105 ? 7.280 -16.832 -6.467 1.00 92.50 105 VAL A C 1
ATOM 833 O O . VAL A 1 105 ? 6.227 -17.434 -6.280 1.00 92.50 105 VAL A O 1
ATOM 836 N N . ALA A 1 106 ? 8.440 -17.260 -5.960 1.00 91.19 106 ALA A N 1
ATOM 837 C CA . ALA A 1 106 ? 8.557 -18.483 -5.164 1.00 91.19 106 ALA A CA 1
ATOM 838 C C . ALA A 1 106 ? 7.732 -18.432 -3.863 1.00 91.19 106 ALA A C 1
ATOM 840 O O . ALA A 1 106 ? 7.252 -19.462 -3.393 1.00 91.19 106 ALA A O 1
ATOM 841 N N . GLY A 1 107 ? 7.549 -17.239 -3.290 1.00 87.38 107 GLY A N 1
ATOM 842 C CA . GLY A 1 107 ? 6.722 -17.016 -2.104 1.00 87.38 107 GLY A CA 1
ATOM 843 C C . GLY A 1 107 ? 5.213 -16.954 -2.371 1.00 87.38 107 GLY A C 1
ATOM 844 O O . GLY A 1 107 ? 4.439 -16.947 -1.412 1.00 87.38 107 GLY A O 1
ATOM 845 N N . GLN A 1 108 ? 4.768 -16.899 -3.632 1.00 90.06 108 GLN A N 1
ATOM 846 C CA . GLN A 1 108 ? 3.341 -16.918 -3.965 1.00 90.06 108 GLN A CA 1
ATOM 847 C C . GLN A 1 108 ? 2.795 -18.344 -3.950 1.00 90.06 108 GLN A C 1
ATOM 849 O O . GLN A 1 108 ? 2.912 -19.099 -4.911 1.00 90.06 108 GLN A O 1
ATOM 854 N N . ILE A 1 109 ? 2.162 -18.695 -2.833 1.00 84.50 109 ILE A N 1
ATOM 855 C CA . ILE A 1 109 ? 1.450 -19.960 -2.636 1.00 84.50 109 ILE A CA 1
ATOM 856 C C . ILE A 1 109 ? -0.039 -19.713 -2.376 1.00 84.50 109 ILE A C 1
ATOM 858 O O . ILE A 1 109 ? -0.457 -18.611 -2.009 1.00 84.50 109 ILE A O 1
ATOM 862 N N . SER A 1 110 ? -0.852 -20.762 -2.526 1.00 74.81 110 SER A N 1
ATOM 863 C CA . SER A 1 110 ? -2.274 -20.713 -2.167 1.00 74.81 110 SER A CA 1
ATOM 864 C C . SER A 1 110 ? -2.446 -20.278 -0.708 1.00 74.81 110 SER A C 1
ATOM 866 O O . SER A 1 110 ? -1.891 -20.896 0.197 1.00 74.81 110 SER A O 1
ATOM 868 N N . GLY A 1 111 ? -3.208 -19.205 -0.481 1.00 75.00 111 GLY A N 1
ATOM 869 C CA . GLY A 1 111 ? -3.401 -18.624 0.852 1.00 75.00 111 GLY A CA 1
ATOM 870 C C . GLY A 1 111 ? -2.399 -17.533 1.247 1.00 75.00 111 GLY A C 1
ATOM 871 O O . GLY A 1 111 ? -2.430 -17.099 2.400 1.00 75.00 111 GLY A O 1
ATOM 872 N N . SER A 1 112 ? -1.548 -17.063 0.322 1.00 84.56 112 SER A N 1
ATOM 873 C CA . SER A 1 112 ? -0.749 -15.841 0.502 1.00 84.56 112 SER A CA 1
ATOM 874 C C . SER A 1 112 ? -1.616 -14.686 1.022 1.00 84.56 112 SER A C 1
ATOM 876 O O . SER A 1 112 ? -2.737 -14.461 0.562 1.00 84.56 112 SER A O 1
ATOM 878 N N . SER A 1 113 ? -1.093 -13.942 1.997 1.00 87.81 113 SER A N 1
ATOM 879 C CA . SER A 1 113 ? -1.722 -12.717 2.511 1.00 87.81 113 SER A CA 1
ATOM 880 C C . SER A 1 113 ? -1.706 -11.581 1.489 1.00 87.81 113 SER A C 1
ATOM 882 O O . SER A 1 113 ? -2.522 -10.666 1.595 1.00 87.81 113 SER A O 1
ATOM 884 N N . VAL A 1 114 ? -0.780 -11.628 0.526 1.00 95.06 114 VAL A N 1
ATOM 885 C CA . VAL A 1 114 ? -0.637 -10.636 -0.539 1.00 95.06 114 VAL A CA 1
ATOM 886 C C . VAL A 1 114 ? -1.385 -11.133 -1.777 1.00 95.06 114 VAL A C 1
ATOM 888 O O . VAL A 1 114 ? -1.085 -12.235 -2.239 1.00 95.06 114 VAL A O 1
ATOM 891 N N . PRO A 1 115 ? -2.331 -10.348 -2.326 1.00 95.00 115 PRO A N 1
ATOM 892 C CA . PRO A 1 115 ? -3.023 -10.705 -3.561 1.00 95.00 115 PRO A CA 1
ATOM 893 C C . PRO A 1 115 ? -2.069 -10.816 -4.759 1.00 95.00 115 PRO A C 1
ATOM 895 O O . PRO A 1 115 ? -1.102 -10.053 -4.867 1.00 95.00 115 PRO A O 1
ATOM 898 N N . HIS A 1 116 ? -2.369 -11.718 -5.693 1.00 94.88 116 HIS A N 1
ATOM 899 C CA . HIS A 1 116 ? -1.580 -11.925 -6.908 1.00 94.88 116 HIS A CA 1
ATOM 900 C C . HIS A 1 116 ? -1.562 -10.664 -7.774 1.00 94.88 116 HIS A C 1
ATOM 902 O O . HIS A 1 116 ? -0.512 -10.310 -8.308 1.00 94.88 116 HIS A O 1
ATOM 908 N N . SER A 1 117 ? -2.677 -9.933 -7.861 1.00 95.25 117 SER A N 1
ATOM 909 C CA . SER A 1 117 ? -2.752 -8.663 -8.586 1.00 95.25 117 SER A CA 1
ATOM 910 C C . SER A 1 117 ? -1.757 -7.643 -8.027 1.00 95.25 117 SER A C 1
ATOM 912 O O . SER A 1 117 ? -1.081 -6.947 -8.780 1.00 95.25 117 SER A O 1
ATOM 914 N N . THR A 1 118 ? -1.624 -7.576 -6.699 1.00 96.12 118 THR A N 1
ATOM 915 C CA . THR A 1 118 ? -0.678 -6.685 -6.012 1.00 96.12 118 THR A CA 1
ATOM 916 C C . THR A 1 118 ? 0.762 -7.076 -6.321 1.00 96.12 118 THR A C 1
ATOM 918 O O . THR A 1 118 ? 1.582 -6.206 -6.617 1.00 96.12 118 THR A O 1
ATOM 921 N N . VAL A 1 119 ? 1.065 -8.377 -6.300 1.00 95.75 119 VAL A N 1
ATOM 922 C CA . VAL A 1 119 ? 2.394 -8.892 -6.653 1.00 95.75 119 VAL A CA 1
ATOM 923 C C . VAL A 1 119 ? 2.736 -8.592 -8.107 1.00 95.75 119 VAL A C 1
ATOM 925 O O . VAL A 1 119 ? 3.820 -8.081 -8.373 1.00 95.75 119 VAL A O 1
ATOM 928 N N . LEU A 1 120 ? 1.815 -8.841 -9.039 1.00 94.69 120 LEU A N 1
ATOM 929 C CA . LEU A 1 120 ? 2.018 -8.549 -10.457 1.00 94.69 120 LEU A CA 1
ATOM 930 C C . LEU A 1 120 ? 2.278 -7.061 -10.694 1.00 94.69 120 LEU A C 1
ATOM 932 O O . LEU A 1 120 ? 3.261 -6.730 -11.353 1.00 94.69 120 LEU A O 1
ATOM 936 N N . LEU A 1 121 ? 1.461 -6.171 -10.118 1.00 95.06 121 LEU A N 1
ATOM 937 C CA . LEU A 1 121 ? 1.659 -4.718 -10.212 1.00 95.06 121 LEU A CA 1
ATOM 938 C C . LEU A 1 121 ? 3.051 -4.308 -9.724 1.00 95.06 121 LEU A C 1
ATOM 940 O O . LEU A 1 121 ? 3.753 -3.568 -10.411 1.00 95.06 121 LEU A O 1
ATOM 944 N N . MET A 1 122 ? 3.492 -4.864 -8.597 1.00 94.38 122 MET A N 1
ATOM 945 C CA . MET A 1 122 ? 4.817 -4.581 -8.058 1.00 94.38 122 MET A CA 1
ATOM 946 C C . MET A 1 122 ? 5.943 -5.150 -8.940 1.00 94.38 122 MET A C 1
ATOM 948 O O . MET A 1 122 ? 6.993 -4.523 -9.080 1.00 94.38 122 MET A O 1
ATOM 952 N N . LEU A 1 123 ? 5.746 -6.309 -9.578 1.00 94.19 123 LEU A N 1
ATOM 953 C CA . LEU A 1 123 ? 6.733 -6.906 -10.483 1.00 94.19 123 LEU A CA 1
ATOM 954 C C . LEU A 1 123 ? 6.991 -6.047 -11.732 1.00 94.19 123 LEU A C 1
ATOM 956 O O . LEU A 1 123 ? 8.120 -6.048 -12.230 1.00 94.19 123 LEU A O 1
ATOM 960 N N . PHE A 1 124 ? 6.030 -5.228 -12.182 1.00 93.19 124 PHE A N 1
ATOM 961 C CA . PHE A 1 124 ? 6.289 -4.238 -13.241 1.00 93.19 124 PHE A CA 1
ATOM 962 C C . PHE A 1 124 ? 7.408 -3.259 -12.863 1.00 93.19 124 PHE A C 1
ATOM 964 O O . PHE A 1 124 ? 8.117 -2.778 -13.747 1.00 93.19 124 PHE A O 1
ATOM 971 N N . ALA A 1 125 ? 7.630 -2.988 -11.573 1.00 90.62 125 ALA A N 1
ATOM 972 C CA . ALA A 1 125 ? 8.707 -2.111 -11.121 1.00 90.62 125 ALA A CA 1
ATOM 973 C C . ALA A 1 125 ? 10.115 -2.656 -11.435 1.00 90.62 125 ALA A C 1
ATOM 975 O O . ALA A 1 125 ? 11.074 -1.882 -11.466 1.00 90.62 125 ALA A O 1
ATOM 976 N N . PHE A 1 126 ? 10.235 -3.965 -11.690 1.00 90.81 126 PHE A N 1
ATOM 977 C CA . PHE A 1 126 ? 11.475 -4.640 -12.085 1.00 90.81 126 PHE A CA 1
ATOM 978 C C . PHE A 1 126 ? 11.638 -4.773 -13.606 1.00 90.81 126 PHE A C 1
ATOM 980 O O . PHE A 1 126 ? 12.723 -5.120 -14.070 1.00 90.81 126 PHE A O 1
ATOM 987 N N . ALA A 1 127 ? 10.585 -4.513 -14.384 1.00 89.44 127 ALA A N 1
ATOM 988 C CA . ALA A 1 127 ? 10.613 -4.632 -15.836 1.00 89.44 127 ALA A CA 1
ATOM 989 C C . ALA A 1 127 ? 11.220 -3.389 -16.509 1.00 89.44 127 ALA A C 1
ATOM 991 O O . ALA A 1 127 ? 11.024 -2.259 -16.040 1.00 89.44 127 ALA A O 1
ATOM 992 N N . SER A 1 128 ? 11.899 -3.585 -17.649 1.00 84.56 128 SER A N 1
ATOM 993 C CA . SER A 1 128 ? 12.433 -2.487 -18.473 1.00 84.56 128 SER A CA 1
ATOM 994 C C . SER A 1 128 ? 11.318 -1.560 -18.952 1.00 84.56 128 SER A C 1
ATOM 996 O O . SER A 1 128 ? 10.164 -1.976 -19.060 1.00 84.56 128 SER A O 1
ATOM 998 N N . SER A 1 129 ? 11.654 -0.305 -19.264 1.00 82.69 129 SER A N 1
ATOM 999 C CA . SER A 1 129 ? 10.703 0.708 -19.751 1.00 82.69 129 SER A CA 1
ATOM 1000 C C . SER A 1 129 ? 9.922 0.293 -21.003 1.00 82.69 129 SER A C 1
ATOM 1002 O O . SER A 1 129 ? 8.889 0.893 -21.278 1.00 82.69 129 SER A O 1
ATOM 1004 N N . ASP A 1 130 ? 10.389 -0.728 -21.722 1.00 86.12 130 ASP A N 1
ATOM 1005 C CA . ASP A 1 130 ? 9.737 -1.274 -22.915 1.00 86.12 130 ASP A CA 1
ATOM 1006 C C . ASP A 1 130 ? 8.444 -2.026 -22.575 1.00 86.12 130 ASP A C 1
ATOM 1008 O O . ASP A 1 130 ? 7.536 -2.105 -23.399 1.00 86.12 130 ASP A O 1
ATOM 1012 N N . LEU A 1 131 ? 8.332 -2.562 -21.352 1.00 88.44 131 LEU A N 1
ATOM 1013 C CA . LEU A 1 131 ? 7.091 -3.159 -20.874 1.00 88.44 131 LEU A CA 1
ATOM 1014 C C . LEU A 1 131 ? 6.153 -2.064 -20.361 1.00 88.44 131 LEU A C 1
ATOM 1016 O O . LEU A 1 131 ? 6.431 -1.425 -19.340 1.00 88.44 131 LEU A O 1
ATOM 1020 N N . SER A 1 132 ? 5.024 -1.884 -21.039 1.00 88.81 132 SER A N 1
ATOM 1021 C CA . SER A 1 132 ? 3.964 -0.968 -20.625 1.00 88.81 132 SER A CA 1
ATOM 1022 C C . SER A 1 132 ? 3.275 -1.442 -19.340 1.00 88.81 132 SER A C 1
ATOM 1024 O O . SER A 1 132 ? 2.912 -2.608 -19.197 1.00 88.81 132 SER A O 1
ATOM 1026 N N . SER A 1 133 ? 3.092 -0.529 -18.389 1.00 89.94 133 SER A N 1
ATOM 1027 C CA . SER A 1 133 ? 2.312 -0.758 -17.172 1.00 89.94 133 SER A CA 1
ATOM 1028 C C . SER A 1 133 ? 0.812 -0.879 -17.502 1.00 89.94 133 SER A C 1
ATOM 1030 O O . SER A 1 133 ? 0.363 -0.263 -18.469 1.00 89.94 133 SER A O 1
ATOM 1032 N N . PRO A 1 134 ? -0.014 -1.550 -16.672 1.00 91.19 134 PRO A N 1
ATOM 1033 C CA . PRO A 1 134 ? -1.433 -1.777 -16.980 1.00 91.19 134 PRO A CA 1
ATOM 1034 C C . PRO A 1 134 ? -2.237 -0.514 -17.323 1.00 91.19 134 PRO A C 1
ATOM 1036 O O . PRO A 1 134 ? -3.013 -0.523 -18.269 1.00 91.19 134 PRO A O 1
ATOM 1039 N N . HIS A 1 135 ? -1.994 0.607 -16.629 1.00 90.94 135 HIS A N 1
ATOM 1040 C CA . HIS A 1 135 ? -2.661 1.878 -16.943 1.00 90.94 135 HIS A CA 1
ATOM 1041 C C . HIS A 1 135 ? -2.314 2.421 -18.336 1.00 90.94 135 HIS A C 1
ATOM 1043 O O . HIS A 1 135 ? -3.123 3.115 -18.934 1.00 90.94 135 HIS A O 1
ATOM 1049 N N . GLN A 1 136 ? -1.126 2.122 -18.866 1.00 90.00 136 GLN A N 1
ATOM 1050 C CA . GLN A 1 136 ? -0.728 2.559 -20.205 1.00 90.00 136 GLN A CA 1
ATOM 1051 C C . GLN A 1 136 ? -1.473 1.753 -21.272 1.00 90.00 136 GLN A C 1
ATOM 1053 O O . GLN A 1 136 ? -1.939 2.334 -22.244 1.00 90.00 136 GLN A O 1
ATOM 1058 N N . ASN A 1 137 ? -1.672 0.449 -21.045 1.00 88.38 137 ASN A N 1
ATOM 1059 C CA . ASN A 1 137 ? -2.433 -0.415 -21.954 1.00 88.38 137 ASN A CA 1
ATOM 1060 C C . ASN A 1 137 ? -3.902 0.017 -22.074 1.00 88.38 137 ASN A C 1
ATOM 1062 O O . ASN A 1 137 ? -4.504 -0.136 -23.130 1.00 88.38 137 ASN A O 1
ATOM 1066 N N . THR A 1 138 ? -4.467 0.584 -21.006 1.00 87.75 138 THR A N 1
ATOM 1067 C CA . THR A 1 138 ? -5.853 1.075 -20.972 1.00 87.75 138 THR A CA 1
ATOM 1068 C C . THR A 1 138 ? -5.980 2.583 -21.209 1.00 87.75 138 THR A C 1
ATOM 1070 O O . THR A 1 138 ? -7.068 3.133 -21.043 1.00 87.75 138 THR A O 1
ATOM 1073 N N . ASN A 1 139 ? -4.892 3.283 -21.558 1.00 90.31 139 ASN A N 1
ATOM 1074 C CA . ASN A 1 139 ? -4.846 4.749 -21.688 1.00 90.31 139 ASN A CA 1
ATOM 1075 C C . ASN A 1 139 ? -5.351 5.510 -20.442 1.00 90.31 139 ASN A C 1
ATOM 1077 O O . ASN A 1 139 ? -5.935 6.592 -20.526 1.00 90.31 139 ASN A O 1
ATOM 1081 N N . TRP A 1 140 ? -5.155 4.944 -19.253 1.00 93.50 140 TRP A N 1
ATOM 1082 C CA . TRP A 1 140 ? -5.504 5.562 -17.980 1.00 93.50 140 TRP A CA 1
ATOM 1083 C C . TRP A 1 140 ? -4.330 6.337 -17.393 1.00 93.50 140 TRP A C 1
ATOM 1085 O O . TRP A 1 140 ? -3.166 5.967 -17.524 1.00 93.50 140 TRP A O 1
ATOM 1095 N N . SER A 1 141 ? -4.644 7.398 -16.651 1.00 94.31 141 SER A N 1
ATOM 1096 C CA . SER A 1 141 ? -3.663 8.008 -15.761 1.00 94.31 141 SER A CA 1
ATOM 1097 C C . SER A 1 141 ? -3.389 7.088 -14.565 1.00 94.31 141 SER A C 1
ATOM 1099 O O . SER A 1 141 ? -4.252 6.309 -14.147 1.00 94.31 141 SER A O 1
ATOM 1101 N N . LEU A 1 142 ? -2.202 7.196 -13.963 1.00 93.19 142 LEU A N 1
ATOM 1102 C CA . LEU A 1 142 ? -1.874 6.435 -12.754 1.00 93.19 142 LEU A CA 1
ATOM 1103 C C . LEU A 1 142 ? -2.871 6.688 -11.598 1.00 93.19 142 LEU A C 1
ATOM 1105 O O . LEU A 1 142 ? -3.291 5.716 -10.966 1.00 93.19 142 LEU A O 1
ATOM 1109 N N . PRO A 1 143 ? -3.335 7.934 -11.341 1.00 95.12 143 PRO A N 1
ATOM 1110 C CA . PRO A 1 143 ? -4.404 8.174 -10.373 1.00 95.12 143 PRO A CA 1
ATOM 1111 C C . PRO A 1 143 ? -5.720 7.473 -10.728 1.00 95.12 143 PRO A C 1
ATOM 1113 O O . PRO A 1 143 ? -6.370 6.947 -9.827 1.00 95.12 143 PRO A O 1
ATOM 1116 N N . LYS A 1 144 ? -6.095 7.407 -12.016 1.00 95.44 144 LYS A N 1
ATOM 1117 C CA . LYS A 1 144 ? -7.301 6.687 -12.460 1.00 95.44 144 LYS A CA 1
ATOM 1118 C C . LYS A 1 144 ? -7.185 5.189 -12.177 1.00 95.44 144 LYS A C 1
ATOM 1120 O O . LYS A 1 144 ? -8.121 4.620 -11.627 1.00 95.44 144 LYS A O 1
ATOM 1125 N N . LEU A 1 145 ? -6.034 4.571 -12.460 1.00 95.06 145 LEU A N 1
ATOM 1126 C CA . LEU A 1 145 ? -5.780 3.173 -12.090 1.00 95.06 145 LEU A CA 1
ATOM 1127 C C . LEU A 1 145 ? -5.861 2.966 -10.573 1.00 95.06 145 LEU A C 1
ATOM 1129 O O . LEU A 1 145 ? -6.517 2.034 -10.120 1.00 95.06 145 LEU A O 1
ATOM 1133 N N . SER A 1 146 ? -5.229 3.836 -9.780 1.00 95.81 146 SER A N 1
ATOM 1134 C CA . SER A 1 146 ? -5.278 3.726 -8.318 1.00 95.81 146 SER A CA 1
ATOM 1135 C C . SER A 1 146 ? -6.708 3.838 -7.783 1.00 95.81 146 SER A C 1
ATOM 1137 O O . SER A 1 146 ? -7.099 3.048 -6.924 1.00 95.81 146 SER A O 1
ATOM 1139 N N . ALA A 1 147 ? -7.504 4.780 -8.296 1.00 95.88 147 ALA A N 1
ATOM 1140 C CA . ALA A 1 147 ? -8.907 4.936 -7.918 1.00 95.88 147 ALA A CA 1
ATOM 1141 C C . ALA A 1 147 ? -9.745 3.717 -8.326 1.00 95.88 147 ALA A C 1
ATOM 1143 O O . ALA A 1 147 ? -10.540 3.227 -7.529 1.00 95.88 147 ALA A O 1
ATOM 1144 N N . TRP A 1 148 ? -9.522 3.186 -9.531 1.00 95.88 148 TRP A N 1
ATOM 1145 C CA . TRP A 1 148 ? -10.203 1.986 -10.003 1.00 95.88 148 TRP A CA 1
ATOM 1146 C C . TRP A 1 148 ? -9.880 0.771 -9.121 1.00 95.88 148 TRP A C 1
ATOM 1148 O O . TRP A 1 148 ? -10.799 0.094 -8.671 1.00 95.88 148 TRP A O 1
ATOM 1158 N N . LEU A 1 149 ? -8.607 0.548 -8.770 1.00 95.75 149 LEU A N 1
ATOM 1159 C CA . LEU A 1 149 ? -8.199 -0.541 -7.870 1.00 95.75 149 LEU A CA 1
ATOM 1160 C C . LEU A 1 149 ? -8.828 -0.426 -6.474 1.00 95.75 149 LEU A C 1
ATOM 1162 O O . LEU A 1 149 ? -9.027 -1.444 -5.816 1.00 95.75 149 LEU A O 1
ATOM 1166 N N . ASP A 1 150 ? -9.129 0.790 -6.011 1.00 95.38 150 ASP A N 1
ATOM 1167 C CA . ASP A 1 150 ? -9.825 1.013 -4.736 1.00 95.38 150 ASP A CA 1
ATOM 1168 C C . ASP A 1 150 ? -11.289 0.570 -4.778 1.00 95.38 150 ASP A C 1
ATOM 1170 O O . ASP A 1 150 ? -11.814 0.067 -3.793 1.00 95.38 150 ASP A O 1
ATOM 1174 N N . GLN A 1 151 ? -11.943 0.785 -5.921 1.00 95.06 151 GLN A N 1
ATOM 1175 C CA . GLN A 1 151 ? -13.367 0.510 -6.122 1.00 95.06 151 GLN A CA 1
ATOM 1176 C C . GLN A 1 151 ? -13.629 -0.960 -6.473 1.00 95.06 151 GLN A C 1
ATOM 1178 O O . GLN A 1 151 ? -14.710 -1.472 -6.199 1.00 95.06 151 GLN A O 1
ATOM 1183 N N . HIS A 1 152 ? -12.631 -1.648 -7.030 1.00 93.38 152 HIS A N 1
ATOM 1184 C CA . HIS A 1 152 ? -12.746 -3.020 -7.519 1.00 93.38 152 HIS A CA 1
ATOM 1185 C C . HIS A 1 152 ? -11.869 -3.934 -6.665 1.00 93.38 152 HIS A C 1
ATOM 1187 O O . HIS A 1 152 ? -10.664 -4.047 -6.886 1.00 93.38 152 HIS A O 1
ATOM 1193 N N . ALA A 1 153 ? -12.461 -4.548 -5.636 1.00 88.25 153 ALA A N 1
ATOM 1194 C CA . ALA A 1 153 ? -11.762 -5.428 -4.692 1.00 88.25 153 ALA A CA 1
ATOM 1195 C C . ALA A 1 153 ? -11.612 -6.880 -5.186 1.00 88.25 153 ALA A C 1
ATOM 1197 O O . ALA A 1 153 ? -10.862 -7.652 -4.586 1.00 88.25 153 ALA A O 1
ATOM 1198 N N . GLY A 1 154 ? -12.324 -7.252 -6.255 1.00 93.19 154 GLY A N 1
ATOM 1199 C CA . GLY A 1 154 ? -12.302 -8.594 -6.828 1.00 93.19 154 GLY A CA 1
ATOM 1200 C C . GLY A 1 154 ? -10.952 -8.923 -7.459 1.00 93.19 154 GLY A C 1
ATOM 1201 O O . GLY A 1 154 ? -10.463 -8.197 -8.320 1.00 93.19 154 GLY A O 1
ATOM 1202 N N . GLU A 1 155 ? -10.348 -10.034 -7.038 1.00 93.44 155 GLU A N 1
ATOM 1203 C CA . GLU A 1 155 ? -9.034 -10.441 -7.542 1.00 93.44 155 GLU A CA 1
ATOM 1204 C C . GLU A 1 155 ? -9.072 -10.793 -9.032 1.00 93.44 155 GLU A C 1
ATOM 1206 O O . GLU A 1 155 ? -8.197 -10.375 -9.782 1.00 93.44 155 GLU A O 1
ATOM 1211 N N . GLU A 1 156 ? -10.103 -11.517 -9.467 1.00 93.00 156 GLU A N 1
ATOM 1212 C CA . GLU A 1 156 ? -10.305 -11.905 -10.867 1.00 93.00 156 GLU A CA 1
ATOM 1213 C C . GLU A 1 156 ? -10.351 -10.681 -11.788 1.00 93.00 156 GLU A C 1
ATOM 1215 O O . GLU A 1 156 ? -9.574 -10.584 -12.733 1.00 93.00 156 GLU A O 1
ATOM 1220 N N . GLU A 1 157 ? -11.164 -9.688 -11.436 1.00 94.12 157 GLU A N 1
ATOM 1221 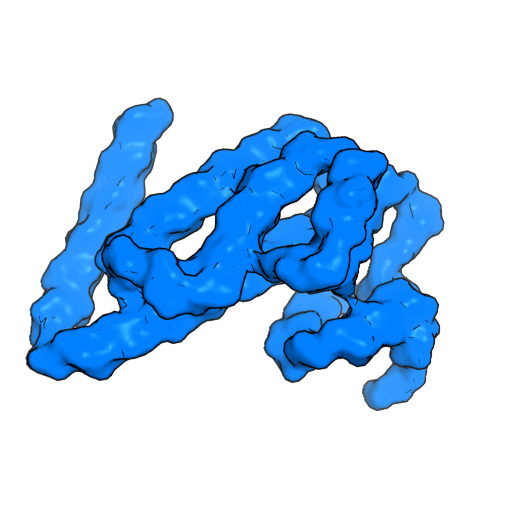C CA . GLU A 1 157 ? -11.308 -8.453 -12.204 1.00 94.12 157 GLU A CA 1
ATOM 1222 C C . GLU A 1 157 ? -9.997 -7.654 -12.272 1.00 94.12 157 GLU A C 1
ATOM 1224 O O . GLU A 1 157 ? -9.596 -7.160 -13.329 1.00 94.12 157 GLU A O 1
ATOM 1229 N N . ARG A 1 158 ? -9.266 -7.560 -11.153 1.00 94.75 158 ARG A N 1
ATOM 1230 C CA . ARG A 1 158 ? -7.943 -6.917 -11.132 1.00 94.75 158 ARG A CA 1
ATOM 1231 C C . ARG A 1 158 ? -6.939 -7.651 -12.016 1.00 94.75 158 ARG A C 1
ATOM 1233 O O . ARG A 1 158 ? -6.126 -7.004 -12.677 1.00 94.75 158 ARG A O 1
ATOM 1240 N N . LEU A 1 159 ? -6.966 -8.982 -12.016 1.00 94.31 159 LEU A N 1
ATOM 1241 C CA . LEU A 1 159 ? -6.098 -9.801 -12.859 1.00 94.31 159 LEU A CA 1
ATOM 1242 C C . LEU A 1 159 ? -6.453 -9.651 -14.339 1.00 94.31 159 LEU A C 1
ATOM 1244 O O . LEU A 1 159 ? -5.541 -9.534 -15.155 1.00 94.31 159 LEU A O 1
ATOM 1248 N N . ASP A 1 160 ? -7.737 -9.573 -14.682 1.00 92.38 160 ASP A N 1
ATOM 1249 C CA . ASP A 1 160 ? -8.180 -9.316 -16.052 1.00 92.38 160 ASP A CA 1
ATOM 1250 C C . ASP A 1 160 ? -7.742 -7.931 -16.543 1.00 92.38 160 ASP A C 1
ATOM 1252 O O . ASP A 1 160 ? -7.269 -7.811 -17.679 1.00 92.38 160 ASP A O 1
ATOM 1256 N N . LEU A 1 161 ? -7.785 -6.899 -15.689 1.00 91.81 161 LEU A N 1
ATOM 1257 C CA . LEU A 1 161 ? -7.215 -5.586 -16.014 1.00 91.81 161 LEU A CA 1
ATOM 1258 C C . LEU A 1 161 ? -5.718 -5.695 -16.328 1.00 91.81 161 LEU A C 1
ATOM 1260 O O . LEU A 1 161 ? -5.250 -5.189 -17.348 1.00 91.81 161 LEU A O 1
ATOM 1264 N N . ILE A 1 162 ? -4.955 -6.353 -15.449 1.00 91.38 162 ILE A N 1
ATOM 1265 C CA . ILE A 1 162 ? -3.497 -6.482 -15.587 1.00 91.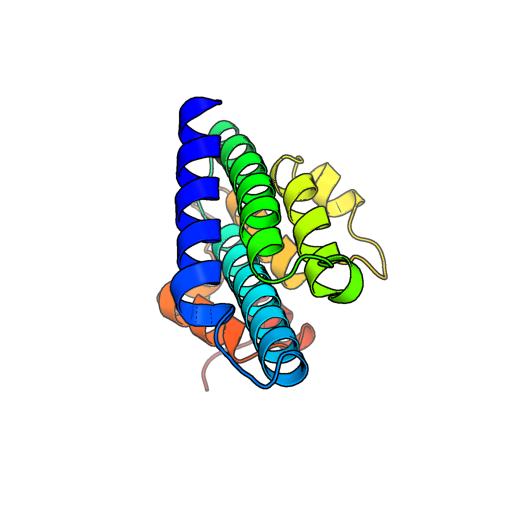38 162 ILE A CA 1
ATOM 1266 C C . ILE A 1 162 ? -3.131 -7.305 -16.828 1.00 91.38 162 ILE A C 1
ATOM 1268 O O . ILE A 1 162 ? -2.161 -6.979 -17.513 1.00 91.38 162 ILE A O 1
ATOM 1272 N N . ALA A 1 163 ? -3.921 -8.330 -17.148 1.00 88.12 163 ALA A N 1
ATOM 1273 C CA . ALA A 1 163 ? -3.766 -9.152 -18.343 1.00 88.12 163 ALA A CA 1
ATOM 1274 C C . ALA A 1 163 ? -4.183 -8.434 -19.642 1.00 88.12 163 ALA A C 1
ATOM 1276 O O . ALA A 1 163 ? -4.022 -9.004 -20.720 1.00 88.12 163 ALA A O 1
ATOM 1277 N N . GLY A 1 164 ? -4.721 -7.210 -19.560 1.00 82.19 164 GLY A N 1
ATOM 1278 C CA . GLY A 1 164 ? -5.195 -6.447 -20.716 1.00 82.19 164 GLY A CA 1
ATOM 1279 C C . GLY A 1 164 ? -6.506 -6.970 -21.308 1.00 82.19 164 GLY A C 1
ATOM 1280 O O . GLY A 1 164 ? -6.794 -6.714 -22.473 1.00 82.19 164 GLY A O 1
ATOM 1281 N N . ARG A 1 165 ? -7.291 -7.724 -20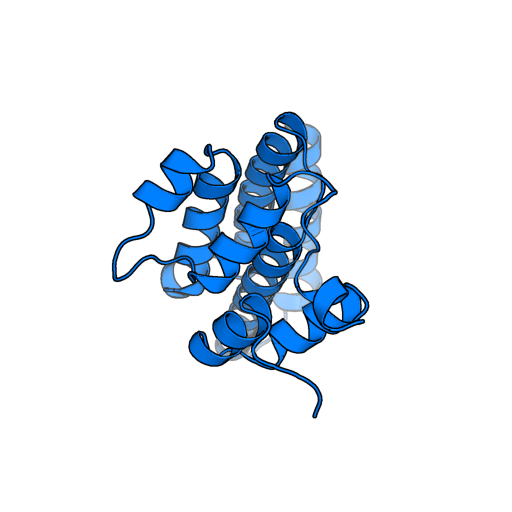.531 1.00 74.31 165 ARG A N 1
ATOM 1282 C CA . ARG A 1 165 ? -8.579 -8.297 -20.956 1.00 74.31 165 ARG A CA 1
ATOM 1283 C C . ARG A 1 165 ? -9.752 -7.338 -20.769 1.00 74.31 165 ARG A C 1
ATOM 1285 O O . ARG A 1 165 ? -10.813 -7.566 -21.337 1.00 74.31 165 ARG A O 1
ATOM 1292 N N . ILE A 1 166 ? -9.561 -6.265 -20.002 1.00 66.25 166 ILE A N 1
ATOM 1293 C CA . ILE A 1 166 ? -10.547 -5.194 -19.852 1.00 66.25 166 ILE A CA 1
ATOM 1294 C C . ILE A 1 166 ? -10.281 -4.133 -20.922 1.00 66.25 166 ILE A C 1
ATOM 1296 O O . ILE A 1 166 ? -9.367 -3.318 -20.798 1.00 66.25 166 ILE A O 1
ATOM 1300 N N . THR A 1 167 ? -11.098 -4.146 -21.972 1.00 51.50 167 THR A N 1
ATOM 1301 C CA . THR A 1 167 ? -11.163 -3.099 -22.998 1.00 51.50 167 THR A CA 1
ATOM 1302 C C . THR A 1 167 ? -12.480 -2.341 -22.833 1.00 51.50 167 THR A C 1
ATOM 1304 O O . THR A 1 167 ? -13.508 -2.864 -23.237 1.00 51.50 167 THR A O 1
ATOM 1307 N N . GLU A 1 168 ? -12.419 -1.155 -22.215 1.00 52.75 168 GLU A N 1
ATOM 1308 C CA . GLU A 1 168 ? -13.467 -0.110 -22.125 1.00 52.75 168 GLU A CA 1
ATOM 1309 C C . GLU A 1 168 ? -14.883 -0.528 -21.642 1.00 52.75 168 GLU A C 1
ATOM 1311 O O . GLU A 1 168 ? -15.605 -1.270 -22.301 1.00 52.75 168 GLU A O 1
ATOM 1316 N N . ILE A 1 169 ? -15.306 0.050 -20.504 1.00 45.53 169 ILE A N 1
ATOM 1317 C CA . ILE A 1 169 ? -16.719 0.320 -20.168 1.00 45.53 169 ILE A CA 1
ATOM 1318 C C . ILE A 1 169 ? -16.943 1.817 -20.377 1.00 45.53 169 ILE A C 1
ATOM 1320 O O . ILE A 1 169 ? -16.065 2.589 -19.910 1.00 45.53 169 ILE A O 1
#

Sequence (169 aa):
MLTLYEGIESVHNRAYQTYLANFENKEVLSAQCSEIAVRCIELFVRHTSLLRPISQGGRLRLQSDYLHLENSLKVICPHLADLGRPYRLLKSMASLVVLSPAEIVAGQISGSSVPHSTVLLMLFAFASSDLSSPHQNTNWSLPKLSAWLDQHAGEEERLDLIAGRITEI

Secondary structure (DSSP, 8-state):
-HHHHHHHHHHHHHHIIIIITT-S-HHHHHHHHHHHHHHHHHHHHHHHHT--S--HHHHHHHHHHHHHHHHHHHHH-TTGGGG-HHHHHHHHHHHHTTS-HHHHHHT--TT-SS-HHHHHHHHGGGS-TTS--HHHHTT--HHHHHHHHHH---HHHHHHHHTT-----

Radius of gyration: 17.91 Å; chains: 1; bounding box: 36×37×49 Å

pLDDT: mean 88.43, std 12.14, range [45.53, 98.19]

Organism: NCBI:txid1265417